Protein AF-A0A524AK46-F1 (afdb_monomer)

Solvent-accessible surface area (backbone atoms only — not comparable to full-atom values): 6719 Å² total; per-residue (Å²): 131,77,87,58,48,80,43,82,38,51,77,85,67,77,78,79,79,56,91,56,52,44,82,42,72,45,86,79,57,73,88,40,46,42,83,51,97,94,49,73,44,63,28,69,63,45,45,52,50,56,45,42,70,37,93,64,55,69,67,60,50,37,51,54,52,47,55,30,43,77,71,63,68,40,56,72,70,52,69,74,67,55,90,70,55,75,64,24,46,57,50,47,53,50,34,56,53,53,54,59,52,55,62,62,58,71,75,73,116

Mean predicted aligned error: 5.15 Å

Sequence (109 aa):
MPARVHLTVPPGFRKKVPPGCVLHKATLVPEDVESRTGYRVTTPLRTLLDVADSPLSQEHLNKAARDALERGLVRHRLLETVPCTPDARRRLDQVLTATRQGRRMEFAA

Radius of gyration: 15.75 Å; Cα contacts (8 Å, |Δi|>4): 94; chains: 1; bounding box: 38×34×38 Å

Foldseek 3Di:
DDQAAEEEDAQPDDDDAPPRYDYDHDDDDPQQWDDDVPDIDGQLVNVLQVCLVDPPDLVVSLVSVLVCCVVVSDDLVCLQPPDHDPSSNVSSVVSSVVNVVVVVVVVPD

Structure (mmCIF, N/CA/C/O backbone):
data_AF-A0A524AK46-F1
#
_entry.id   AF-A0A524AK46-F1
#
loop_
_atom_site.group_PDB
_atom_site.id
_atom_site.type_symbol
_atom_site.label_atom_id
_atom_site.label_alt_id
_atom_site.label_comp_id
_atom_site.label_asym_id
_atom_site.label_entity_id
_atom_site.label_seq_id
_atom_site.pdbx_PDB_ins_code
_atom_site.Cartn_x
_atom_site.Cartn_y
_atom_site.Cartn_z
_atom_site.occupancy
_atom_site.B_iso_or_equiv
_atom_site.auth_seq_id
_atom_site.auth_comp_id
_atom_site.auth_asym_id
_atom_site.auth_atom_id
_atom_site.pdbx_PDB_model_num
ATOM 1 N N . MET A 1 1 ? -6.609 10.016 -15.171 1.00 54.34 1 MET A N 1
ATOM 2 C CA . MET A 1 1 ? -5.868 8.752 -14.937 1.00 54.34 1 MET A CA 1
ATOM 3 C C . MET A 1 1 ? -4.596 9.058 -14.151 1.00 54.34 1 MET A C 1
ATOM 5 O O . MET A 1 1 ? -4.098 10.167 -14.315 1.00 54.34 1 MET A O 1
ATOM 9 N N . PRO A 1 2 ? -4.102 8.156 -13.278 1.00 79.31 2 PRO A N 1
ATOM 10 C CA . PRO A 1 2 ? -2.882 8.402 -12.507 1.00 79.31 2 PRO A CA 1
ATOM 11 C C . PRO A 1 2 ? -1.669 8.557 -13.431 1.00 79.31 2 PRO A C 1
ATOM 13 O O . PRO A 1 2 ? -1.618 7.953 -14.499 1.00 79.31 2 PRO A O 1
ATOM 16 N N . ALA A 1 3 ? -0.683 9.346 -13.003 1.00 87.81 3 ALA A N 1
ATOM 17 C CA . ALA A 1 3 ? 0.519 9.610 -13.797 1.00 87.81 3 ALA A CA 1
ATOM 18 C C . ALA A 1 3 ? 1.434 8.379 -13.947 1.00 87.81 3 ALA A C 1
ATOM 20 O O . ALA A 1 3 ? 2.241 8.323 -14.873 1.00 87.81 3 ALA A O 1
ATOM 2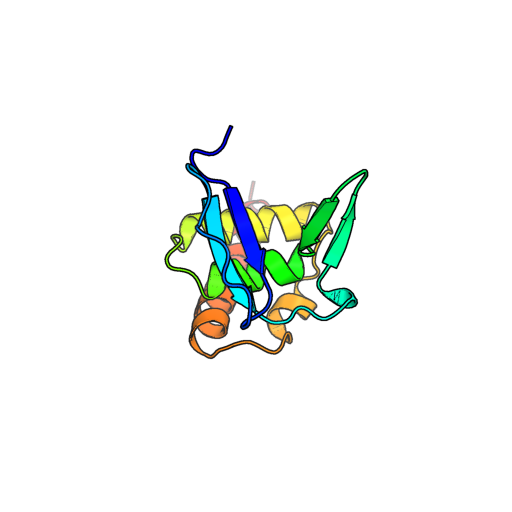1 N N . ARG A 1 4 ? 1.336 7.407 -13.028 1.00 92.75 4 ARG A N 1
ATOM 22 C CA . ARG A 1 4 ? 2.096 6.152 -13.055 1.00 92.75 4 ARG A CA 1
ATOM 23 C C . ARG A 1 4 ? 1.246 4.970 -12.603 1.00 92.75 4 ARG A C 1
ATOM 25 O O . ARG A 1 4 ? 0.353 5.124 -11.772 1.00 92.75 4 ARG A O 1
ATOM 32 N N . VAL A 1 5 ? 1.579 3.789 -13.116 1.00 93.31 5 VAL A N 1
ATOM 33 C CA . VAL A 1 5 ? 1.012 2.501 -12.703 1.00 93.31 5 VAL A CA 1
ATOM 34 C C . VAL A 1 5 ? 2.016 1.775 -11.814 1.00 93.31 5 VAL A C 1
ATOM 36 O O . VAL A 1 5 ? 3.161 1.560 -12.205 1.00 93.31 5 VAL A O 1
ATOM 39 N N . HIS A 1 6 ? 1.592 1.389 -10.615 1.00 94.81 6 HIS A N 1
ATOM 40 C CA . HIS A 1 6 ? 2.418 0.629 -9.680 1.00 94.81 6 HIS A CA 1
ATOM 41 C C . HIS A 1 6 ? 2.125 -0.864 -9.823 1.00 94.81 6 HIS A C 1
ATOM 43 O O . HIS A 1 6 ? 0.969 -1.273 -9.756 1.00 94.81 6 HIS A O 1
ATOM 49 N N . LEU A 1 7 ? 3.167 -1.669 -10.027 1.00 95.75 7 LEU A N 1
ATOM 50 C CA . LEU A 1 7 ? 3.059 -3.112 -10.227 1.00 95.75 7 LEU A CA 1
ATOM 51 C C . LEU A 1 7 ? 3.963 -3.846 -9.245 1.00 95.75 7 LEU A C 1
ATOM 53 O O . LEU A 1 7 ? 5.156 -3.557 -9.167 1.00 95.75 7 LEU A O 1
ATOM 57 N N . THR A 1 8 ? 3.417 -4.844 -8.557 1.00 96.94 8 THR A N 1
ATOM 58 C CA . THR A 1 8 ? 4.217 -5.768 -7.751 1.00 96.94 8 THR A CA 1
ATOM 59 C C . THR A 1 8 ? 4.667 -6.940 -8.614 1.00 96.94 8 THR A C 1
ATOM 61 O O . THR A 1 8 ? 3.859 -7.582 -9.284 1.00 96.94 8 THR A O 1
ATOM 64 N N . VAL A 1 9 ? 5.968 -7.215 -8.613 1.00 96.31 9 VAL A N 1
ATOM 65 C CA . VAL A 1 9 ? 6.598 -8.292 -9.380 1.00 96.31 9 VAL A CA 1
ATOM 66 C C . VAL A 1 9 ? 7.442 -9.181 -8.463 1.00 96.31 9 VAL A C 1
ATOM 68 O O . VAL A 1 9 ? 7.954 -8.701 -7.449 1.00 96.31 9 VAL A O 1
ATOM 71 N N . PRO A 1 10 ? 7.656 -10.462 -8.815 1.00 96.06 10 PRO A N 1
ATOM 72 C CA . PRO A 1 10 ? 8.531 -11.333 -8.040 1.00 96.06 10 PRO A CA 1
ATOM 73 C C . PRO A 1 10 ? 9.963 -10.774 -7.930 1.00 96.06 10 PRO A C 1
ATOM 75 O O . PRO A 1 10 ? 10.434 -10.121 -8.868 1.00 96.06 10 PRO A O 1
ATOM 78 N N . PRO A 1 11 ? 10.719 -11.085 -6.859 1.00 95.12 11 PRO A N 1
ATOM 79 C CA . PRO A 1 11 ? 12.087 -10.581 -6.670 1.00 95.12 11 PRO A CA 1
ATOM 80 C C . PRO A 1 11 ? 13.034 -10.848 -7.855 1.00 95.12 11 PRO A C 1
ATOM 82 O O . PRO A 1 11 ? 13.866 -10.004 -8.208 1.00 95.12 11 PRO A O 1
ATOM 85 N N . GLY A 1 12 ? 12.855 -11.999 -8.514 1.00 94.69 12 GLY A N 1
ATOM 86 C CA . GLY A 1 12 ? 13.610 -12.426 -9.694 1.00 94.69 12 GLY A CA 1
ATOM 87 C C . GLY A 1 12 ? 13.173 -11.798 -11.022 1.00 94.69 12 GLY A C 1
ATOM 88 O O . GLY A 1 12 ? 13.717 -12.166 -12.059 1.00 94.69 12 GLY A O 1
ATOM 89 N N . PHE A 1 13 ? 12.207 -10.876 -11.037 1.00 95.44 13 PHE A N 1
ATOM 90 C CA . PHE A 1 13 ? 11.752 -10.219 -12.262 1.00 95.44 13 PHE A CA 1
ATOM 91 C C . PHE A 1 13 ? 12.838 -9.291 -12.836 1.00 95.44 13 PHE A C 1
ATOM 93 O O . PHE A 1 13 ? 13.368 -8.425 -12.133 1.00 95.44 13 PHE A O 1
ATOM 100 N N . ARG A 1 14 ? 13.174 -9.481 -14.123 1.00 94.62 14 ARG A N 1
ATOM 101 C CA . ARG A 1 14 ? 14.307 -8.814 -14.803 1.00 94.62 14 ARG A CA 1
ATOM 102 C C . ARG A 1 14 ? 13.930 -7.955 -16.013 1.00 94.62 14 ARG A C 1
ATOM 104 O O . ARG A 1 14 ? 14.816 -7.344 -16.604 1.00 94.62 14 ARG A O 1
ATOM 111 N N . LYS A 1 15 ? 12.657 -7.913 -16.429 1.00 93.50 15 LYS A N 1
ATOM 112 C CA . LYS A 1 15 ? 12.275 -7.091 -17.591 1.00 93.50 15 LYS A CA 1
ATOM 113 C C . LYS A 1 15 ? 12.483 -5.608 -17.277 1.00 93.50 15 LYS A C 1
ATOM 115 O O . LYS A 1 15 ? 12.286 -5.179 -16.141 1.00 93.50 15 LYS A O 1
ATOM 120 N N . LYS A 1 16 ? 12.853 -4.832 -18.301 1.00 94.31 16 LYS A N 1
ATOM 121 C CA . LYS A 1 16 ? 12.931 -3.369 -18.200 1.00 94.31 16 LYS A CA 1
ATOM 122 C C . LYS A 1 16 ? 11.571 -2.809 -17.793 1.00 94.31 16 LYS A C 1
ATOM 124 O O . LYS A 1 16 ? 10.539 -3.296 -18.256 1.00 94.31 16 LYS A O 1
ATOM 129 N N . VAL A 1 17 ? 11.592 -1.790 -16.938 1.00 94.50 17 VAL A N 1
ATOM 130 C CA . VAL A 1 17 ? 10.382 -1.099 -16.487 1.00 94.50 17 VAL A CA 1
ATOM 131 C C . VAL A 1 17 ? 9.755 -0.384 -17.688 1.00 94.50 17 VAL A C 1
ATOM 133 O O . VAL A 1 17 ? 10.433 0.448 -18.296 1.00 94.50 17 VAL A O 1
ATOM 136 N N . PRO A 1 18 ? 8.502 -0.698 -18.066 1.00 91.94 18 PRO A N 1
ATOM 137 C CA . PRO A 1 18 ? 7.823 0.027 -19.132 1.00 91.94 18 PRO A CA 1
ATOM 138 C C . PRO A 1 18 ? 7.651 1.513 -18.772 1.00 91.94 18 PRO A C 1
ATOM 140 O O . PRO A 1 18 ? 7.493 1.834 -17.589 1.00 91.94 18 PRO A O 1
ATOM 143 N N . PRO A 1 19 ? 7.634 2.431 -19.757 1.00 93.44 19 PRO A N 1
ATOM 144 C CA . PRO A 1 19 ? 7.334 3.838 -19.506 1.00 93.44 19 PRO A CA 1
ATOM 145 C C . PRO A 1 19 ? 6.021 4.008 -18.729 1.00 93.44 19 PRO A C 1
ATOM 147 O O . PRO A 1 19 ? 5.031 3.334 -19.005 1.00 93.44 19 PRO A O 1
ATOM 150 N N . GLY A 1 20 ? 6.023 4.890 -17.728 1.00 93.44 20 GLY A N 1
ATOM 151 C CA . GLY A 1 20 ? 4.856 5.130 -16.872 1.00 93.44 20 GLY A CA 1
ATOM 152 C C . GLY A 1 20 ? 4.604 4.064 -15.798 1.00 93.44 20 GLY A C 1
ATOM 153 O O . GLY A 1 20 ? 3.639 4.196 -15.050 1.00 93.44 20 GLY A O 1
ATOM 154 N N . CYS A 1 21 ? 5.451 3.037 -15.668 1.00 95.06 21 CYS A N 1
ATOM 155 C CA . CYS A 1 21 ? 5.334 2.029 -14.611 1.00 95.06 21 CYS A CA 1
ATOM 156 C C . CYS A 1 21 ? 6.346 2.243 -13.475 1.00 95.06 21 CYS A C 1
ATOM 158 O O . CYS A 1 21 ? 7.453 2.736 -13.681 1.00 95.06 21 CYS A O 1
ATOM 160 N N . VAL A 1 22 ? 5.976 1.807 -12.272 1.00 95.19 22 VAL A N 1
ATOM 161 C CA . VAL A 1 22 ? 6.863 1.655 -11.112 1.00 95.19 22 VAL A CA 1
ATOM 162 C C . VAL A 1 22 ? 6.766 0.207 -10.653 1.00 95.19 22 VAL A C 1
ATOM 164 O O . VAL A 1 22 ? 5.668 -0.271 -10.371 1.00 95.19 22 VAL A O 1
ATOM 167 N N . LEU A 1 23 ? 7.899 -0.496 -10.599 1.00 95.81 23 LEU A N 1
ATOM 168 C CA . LEU A 1 23 ? 7.934 -1.886 -10.152 1.00 95.81 23 LEU A CA 1
ATOM 169 C C . LEU A 1 23 ? 8.334 -1.969 -8.682 1.00 95.81 23 LEU A C 1
ATOM 171 O O . LEU A 1 23 ? 9.385 -1.466 -8.293 1.00 95.81 23 LEU A O 1
ATOM 175 N N . HIS A 1 24 ? 7.526 -2.682 -7.911 1.00 95.50 24 HIS A N 1
ATOM 176 C CA . HIS A 1 24 ? 7.802 -3.071 -6.535 1.00 95.50 24 HIS A CA 1
ATOM 177 C C . HIS A 1 24 ? 8.142 -4.555 -6.508 1.00 95.50 24 HIS A C 1
ATOM 179 O O . HIS A 1 24 ? 7.444 -5.359 -7.123 1.00 95.50 24 HIS A O 1
ATOM 185 N N . LYS A 1 25 ? 9.218 -4.943 -5.827 1.00 95.38 25 LYS A N 1
ATOM 186 C CA . LYS 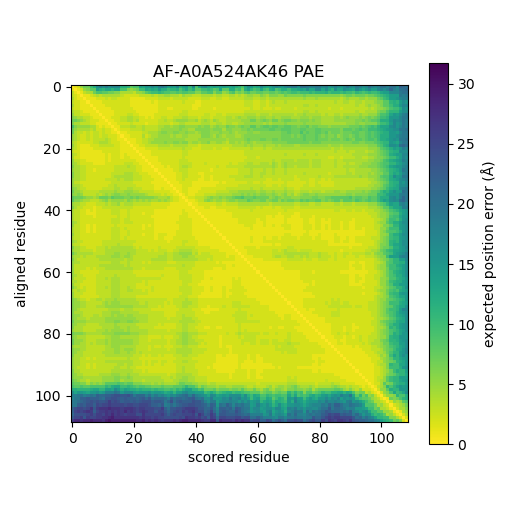A 1 25 ? 9.628 -6.350 -5.753 1.00 95.38 25 LYS A CA 1
ATOM 187 C C . LYS A 1 25 ? 9.132 -6.977 -4.462 1.00 95.38 25 LYS A C 1
ATOM 189 O O . LYS A 1 25 ? 9.618 -6.621 -3.395 1.00 95.38 25 LYS A O 1
ATOM 194 N N . ALA A 1 26 ? 8.209 -7.925 -4.568 1.00 95.25 26 ALA A N 1
ATOM 195 C CA . ALA A 1 26 ? 7.716 -8.689 -3.429 1.00 95.25 26 ALA A CA 1
ATOM 196 C C . ALA A 1 26 ? 7.105 -10.021 -3.878 1.00 95.25 26 ALA A C 1
ATOM 198 O O . ALA A 1 26 ? 6.684 -10.182 -5.026 1.00 95.25 26 ALA A O 1
ATOM 199 N N . THR A 1 27 ? 7.032 -10.965 -2.945 1.00 95.62 27 THR A N 1
ATOM 200 C CA . THR A 1 27 ? 6.199 -12.161 -3.080 1.00 95.62 27 THR A CA 1
ATOM 201 C C . THR A 1 27 ? 4.893 -11.895 -2.342 1.00 95.62 27 THR A C 1
ATOM 203 O O . THR A 1 27 ? 4.922 -11.604 -1.149 1.00 95.62 27 THR A O 1
ATOM 206 N N . LEU A 1 28 ? 3.766 -11.965 -3.051 1.00 95.75 28 LEU A N 1
ATOM 207 C CA . LEU A 1 28 ? 2.434 -11.808 -2.467 1.00 95.75 28 LEU A CA 1
ATOM 208 C C . LEU A 1 28 ? 1.816 -13.181 -2.225 1.00 95.75 28 LEU A C 1
ATOM 210 O O . LEU A 1 28 ? 1.898 -14.055 -3.093 1.00 95.75 28 LEU A O 1
ATOM 214 N N . VAL A 1 29 ? 1.195 -13.352 -1.063 1.00 95.88 29 VAL A N 1
ATOM 215 C CA . VAL A 1 29 ? 0.377 -14.533 -0.769 1.00 95.88 29 VAL A CA 1
ATOM 216 C C . VAL A 1 29 ? -0.974 -14.426 -1.495 1.00 95.88 29 VAL A C 1
ATOM 218 O O . VAL A 1 29 ? -1.390 -13.313 -1.829 1.00 95.88 29 VAL A O 1
ATOM 221 N N . PRO A 1 30 ? -1.667 -15.538 -1.792 1.00 96.00 30 PRO A N 1
ATOM 222 C CA . PRO A 1 30 ? -2.946 -15.499 -2.505 1.00 96.00 30 PRO A CA 1
ATOM 223 C C . PRO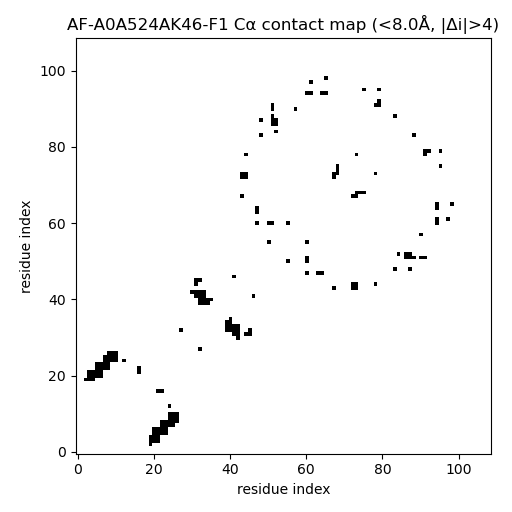 A 1 30 ? -4.005 -14.609 -1.840 1.00 96.00 30 PRO A C 1
ATOM 225 O O . PRO A 1 30 ? -4.772 -13.955 -2.538 1.00 96.00 30 PRO A O 1
ATOM 228 N N . GLU A 1 31 ? -4.013 -14.537 -0.510 1.00 95.88 31 GLU A N 1
ATOM 229 C CA . GLU A 1 31 ? -4.959 -13.747 0.288 1.00 95.88 31 GLU A CA 1
ATOM 230 C C . GLU A 1 31 ? -4.736 -12.234 0.150 1.00 95.88 31 GLU A C 1
ATOM 232 O O . GLU A 1 31 ? -5.642 -11.446 0.410 1.00 95.88 31 GLU A O 1
ATOM 237 N N . ASP A 1 32 ? -3.547 -11.819 -0.289 1.00 97.25 32 ASP A N 1
ATOM 238 C CA . ASP A 1 32 ? -3.195 -10.419 -0.535 1.00 97.25 32 ASP A CA 1
ATOM 239 C C . ASP A 1 32 ? -3.650 -9.938 -1.920 1.00 97.25 32 ASP A C 1
ATOM 241 O O . ASP A 1 32 ? -3.440 -8.771 -2.266 1.00 97.25 32 ASP A O 1
ATOM 245 N N . VAL A 1 33 ? -4.253 -10.814 -2.731 1.00 97.81 33 VAL A N 1
ATOM 246 C CA . VAL A 1 33 ? -4.508 -10.573 -4.151 1.00 97.81 33 VAL A CA 1
ATOM 247 C C . VAL A 1 33 ? -5.958 -10.876 -4.530 1.00 97.81 33 VAL A C 1
ATOM 249 O O . VAL A 1 33 ? -6.480 -11.958 -4.290 1.00 97.81 33 VAL A O 1
ATOM 252 N N . GLU A 1 34 ? -6.593 -9.945 -5.239 1.00 97.06 34 GLU A N 1
ATOM 253 C CA . GLU A 1 34 ? -7.908 -10.132 -5.851 1.00 97.06 34 GLU A CA 1
ATOM 254 C C . GLU A 1 34 ? -7.785 -10.285 -7.368 1.00 97.06 34 GLU A C 1
ATOM 256 O O . GLU A 1 34 ? -7.037 -9.560 -8.034 1.00 97.06 34 GLU A O 1
ATOM 261 N N . SER A 1 35 ? -8.569 -11.200 -7.938 1.00 96.38 35 SER A N 1
ATOM 262 C CA . SER A 1 35 ? -8.672 -11.348 -9.391 1.00 96.38 35 SER A CA 1
ATOM 263 C C . SER A 1 35 ? -9.736 -10.415 -9.962 1.00 96.38 35 SER A C 1
ATOM 265 O O . SER A 1 35 ? -10.849 -10.312 -9.448 1.00 96.38 35 SER A O 1
ATOM 267 N N . ARG A 1 36 ? -9.395 -9.749 -11.062 1.00 94.12 36 ARG A N 1
ATOM 268 C CA . ARG A 1 36 ? -10.295 -8.963 -11.909 1.00 94.12 36 ARG A CA 1
ATOM 269 C C . ARG A 1 36 ? -10.219 -9.521 -13.328 1.00 94.12 36 ARG A C 1
ATOM 271 O O . ARG A 1 36 ? -9.316 -10.292 -13.656 1.00 94.12 36 ARG A O 1
ATOM 278 N N . THR A 1 37 ? -11.158 -9.150 -14.190 1.00 94.94 37 THR A N 1
ATOM 279 C CA . THR A 1 37 ? -11.144 -9.613 -15.582 1.00 94.94 37 THR A CA 1
ATOM 280 C C . THR A 1 37 ? -9.859 -9.151 -16.276 1.00 94.94 37 THR A C 1
ATOM 282 O O . THR A 1 37 ? -9.681 -7.967 -16.545 1.00 94.94 37 THR A O 1
ATOM 285 N N . GLY A 1 38 ? -8.948 -10.093 -16.538 1.00 93.06 38 GLY A N 1
ATOM 286 C CA . GLY A 1 38 ? -7.688 -9.856 -17.248 1.00 93.06 38 GLY A CA 1
ATOM 287 C C . GLY A 1 38 ? -6.493 -9.407 -16.396 1.00 93.06 38 GLY A C 1
ATOM 288 O O . GLY A 1 38 ? -5.403 -9.271 -16.946 1.00 93.06 38 GLY A O 1
ATOM 289 N N . TYR A 1 39 ? -6.639 -9.193 -15.082 1.00 94.06 39 TYR A N 1
ATOM 290 C CA . TYR A 1 39 ? -5.524 -8.782 -14.214 1.00 94.06 39 TYR A CA 1
ATOM 291 C C . TYR A 1 39 ? -5.780 -9.080 -12.732 1.00 94.06 39 TYR A C 1
ATOM 293 O O . TYR A 1 39 ? -6.872 -9.473 -12.330 1.00 94.06 39 TYR A O 1
ATOM 301 N N . ARG A 1 40 ? -4.751 -8.895 -11.901 1.00 96.81 40 ARG A N 1
ATOM 302 C CA . ARG A 1 40 ? -4.840 -9.024 -10.444 1.00 96.81 40 ARG A CA 1
ATOM 303 C C . ARG A 1 40 ? -4.465 -7.714 -9.768 1.00 96.81 40 ARG A C 1
ATOM 305 O O . ARG A 1 40 ? -3.616 -6.984 -10.277 1.00 96.81 40 ARG A O 1
ATOM 312 N N . VAL A 1 41 ? -5.087 -7.442 -8.631 1.00 97.00 41 VAL A N 1
ATOM 313 C CA . VAL A 1 41 ? -4.824 -6.266 -7.789 1.00 97.00 41 VAL A CA 1
ATOM 314 C C . VAL A 1 41 ? -4.556 -6.708 -6.359 1.00 97.00 41 VAL A C 1
ATOM 316 O O . VAL A 1 41 ? -4.912 -7.824 -5.993 1.00 97.00 41 VAL A O 1
ATOM 319 N N . THR A 1 42 ? -3.930 -5.859 -5.550 1.00 97.75 42 THR A N 1
ATOM 320 C CA . THR A 1 42 ? -3.826 -6.123 -4.113 1.00 97.75 42 THR A CA 1
ATOM 321 C C . THR A 1 42 ? -5.181 -5.929 -3.433 1.00 97.75 42 THR A C 1
ATOM 323 O O . THR A 1 42 ? -5.990 -5.113 -3.882 1.00 97.75 42 THR A O 1
ATOM 326 N N . THR A 1 43 ? -5.447 -6.684 -2.366 1.00 97.94 43 THR A N 1
ATOM 327 C CA . THR A 1 43 ? -6.614 -6.426 -1.508 1.00 97.94 43 THR A CA 1
ATOM 328 C C . THR A 1 43 ? -6.503 -5.037 -0.872 1.00 97.94 43 THR A C 1
ATOM 330 O O . THR A 1 43 ? -5.388 -4.548 -0.668 1.00 97.94 43 THR A O 1
ATOM 333 N N . PRO A 1 44 ? -7.619 -4.400 -0.469 1.00 97.81 44 PRO A N 1
ATOM 334 C CA . PRO A 1 44 ? -7.586 -3.110 0.217 1.00 97.81 44 PRO A CA 1
ATOM 335 C C . PRO A 1 44 ? -6.663 -3.087 1.443 1.00 97.81 44 PRO A C 1
ATOM 337 O O . PRO A 1 44 ? -5.909 -2.133 1.621 1.00 97.81 44 PRO A O 1
ATOM 340 N N . LEU A 1 45 ? -6.667 -4.149 2.261 1.00 97.69 45 LEU A N 1
ATOM 341 C CA . LEU A 1 45 ? -5.749 -4.263 3.397 1.00 97.69 45 LEU A CA 1
ATOM 342 C C . LEU A 1 45 ? -4.293 -4.268 2.928 1.00 97.69 45 LEU A C 1
ATOM 344 O O . LEU A 1 45 ? -3.483 -3.502 3.450 1.00 97.69 45 LEU A O 1
ATOM 348 N N . ARG A 1 46 ? -3.969 -5.096 1.929 1.00 97.75 46 ARG A N 1
ATOM 349 C CA . ARG A 1 46 ? -2.614 -5.177 1.395 1.00 97.75 46 ARG A CA 1
ATOM 350 C C . ARG A 1 46 ? -2.156 -3.842 0.811 1.00 97.75 46 ARG A C 1
ATOM 352 O O . ARG A 1 46 ? -1.051 -3.402 1.107 1.00 97.75 46 ARG A O 1
ATOM 359 N N . THR A 1 47 ? -3.010 -3.165 0.041 1.00 97.50 47 THR A N 1
ATOM 360 C CA . THR A 1 47 ? -2.703 -1.838 -0.505 1.00 97.50 47 THR A CA 1
ATOM 361 C C . THR A 1 47 ? -2.401 -0.831 0.605 1.00 97.50 47 THR A C 1
ATOM 363 O O . THR A 1 47 ? -1.452 -0.062 0.481 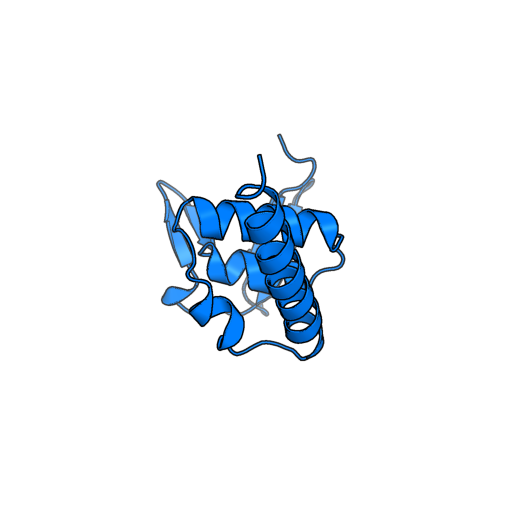1.00 97.50 47 THR A O 1
ATOM 366 N N . LEU A 1 48 ? -3.171 -0.823 1.700 1.00 97.88 48 LEU A N 1
ATOM 367 C CA . LEU A 1 48 ? -2.920 0.089 2.822 1.00 97.88 48 LEU A CA 1
ATOM 368 C C . LEU A 1 48 ? -1.572 -0.182 3.499 1.00 97.88 48 LEU A C 1
ATOM 370 O O . LEU A 1 48 ? -0.885 0.772 3.856 1.00 97.88 48 LEU A O 1
ATOM 374 N N . LEU A 1 49 ? -1.175 -1.451 3.631 1.00 97.31 49 LEU A N 1
ATOM 375 C CA . LEU A 1 49 ? 0.147 -1.828 4.141 1.00 97.31 49 LEU A CA 1
ATOM 376 C C . LEU A 1 49 ? 1.265 -1.358 3.206 1.00 97.31 49 LEU A C 1
ATOM 378 O O . LEU A 1 49 ? 2.185 -0.679 3.654 1.00 97.31 49 LEU A O 1
ATOM 382 N N . ASP A 1 50 ? 1.140 -1.638 1.905 1.00 96.56 50 ASP A N 1
ATOM 383 C CA . ASP A 1 50 ? 2.114 -1.204 0.898 1.00 96.56 50 ASP A CA 1
ATOM 384 C C . ASP A 1 50 ? 2.278 0.326 0.903 1.00 96.56 50 ASP A C 1
ATOM 386 O O . ASP A 1 50 ? 3.387 0.845 0.795 1.00 96.56 50 ASP A O 1
ATOM 390 N N . VAL A 1 51 ? 1.175 1.067 1.054 1.00 96.31 51 VAL A N 1
ATOM 391 C CA . VAL A 1 51 ? 1.194 2.532 1.126 1.00 96.31 51 VAL A CA 1
ATOM 392 C C . VAL A 1 51 ? 1.811 3.026 2.435 1.00 96.31 51 VAL A C 1
ATOM 394 O O . VAL A 1 51 ? 2.571 3.998 2.406 1.00 96.31 51 VAL A O 1
ATOM 397 N N . ALA A 1 52 ? 1.519 2.376 3.563 1.00 97.38 52 ALA A N 1
ATOM 398 C CA . ALA A 1 52 ? 2.106 2.713 4.856 1.00 97.38 52 ALA A CA 1
ATOM 399 C C . ALA A 1 52 ? 3.633 2.522 4.864 1.00 97.38 52 ALA A C 1
ATOM 401 O O . ALA A 1 52 ? 4.338 3.338 5.453 1.00 97.38 52 ALA A O 1
ATOM 402 N N . ASP A 1 53 ? 4.148 1.540 4.125 1.00 95.69 53 ASP A N 1
ATOM 403 C CA . ASP A 1 53 ? 5.586 1.327 3.910 1.00 95.69 53 ASP A CA 1
ATOM 404 C C . ASP A 1 53 ? 6.185 2.170 2.763 1.00 95.69 53 ASP A C 1
ATOM 406 O O . ASP A 1 53 ? 7.369 2.056 2.445 1.00 95.69 53 ASP A O 1
ATOM 410 N N . SER A 1 54 ? 5.395 3.040 2.128 1.00 93.75 54 SER A N 1
ATOM 411 C CA . SER A 1 54 ? 5.841 3.852 0.990 1.00 93.75 54 SER A CA 1
ATOM 412 C C . SER A 1 54 ? 6.095 5.322 1.353 1.00 93.75 54 SER A C 1
ATOM 414 O O . SER A 1 54 ? 5.531 5.830 2.319 1.00 93.75 54 SER A O 1
ATOM 416 N N . PRO A 1 55 ? 6.825 6.084 0.521 1.00 93.25 55 PRO A N 1
ATOM 417 C CA . PRO A 1 55 ? 6.976 7.534 0.689 1.00 93.25 55 PRO A CA 1
ATOM 418 C C . PRO A 1 55 ? 5.699 8.368 0.466 1.00 93.25 55 PRO A C 1
ATOM 420 O O . PRO A 1 55 ? 5.766 9.594 0.540 1.00 93.25 55 PRO A O 1
ATOM 423 N N . LEU A 1 56 ? 4.550 7.757 0.138 1.00 93.56 56 LEU A N 1
ATOM 424 C CA . LEU A 1 56 ? 3.293 8.494 -0.036 1.00 93.56 56 LEU A CA 1
ATOM 425 C C . LEU A 1 56 ? 2.947 9.255 1.253 1.00 93.56 56 LEU A C 1
ATOM 427 O O . LEU A 1 56 ? 3.183 8.741 2.342 1.00 93.56 56 LEU A O 1
ATOM 431 N N . SER A 1 57 ? 2.374 10.459 1.159 1.00 95.81 57 SER A N 1
ATOM 432 C CA . SER A 1 57 ? 2.113 11.277 2.351 1.00 95.81 57 SER A CA 1
ATOM 433 C C . SER A 1 57 ? 1.116 10.627 3.321 1.00 95.81 57 SER A C 1
ATOM 435 O O . SER A 1 57 ? 0.226 9.867 2.927 1.00 95.81 57 SER A O 1
ATOM 437 N N . GLN A 1 58 ? 1.240 10.960 4.611 1.00 96.88 58 GLN A N 1
ATOM 438 C CA . GLN A 1 58 ? 0.317 10.484 5.646 1.00 96.88 58 GLN A CA 1
ATOM 439 C C . GLN A 1 58 ? -1.134 10.898 5.368 1.00 96.88 58 GLN A C 1
ATOM 441 O O . GLN A 1 58 ? -2.050 10.133 5.641 1.00 96.88 58 GLN A O 1
ATOM 446 N N . GLU A 1 59 ? -1.354 12.073 4.778 1.00 95.62 59 GLU A N 1
ATOM 447 C CA . GLU A 1 59 ? -2.687 12.554 4.407 1.00 95.62 59 GLU A CA 1
ATOM 448 C C . GLU A 1 59 ? -3.393 11.616 3.416 1.00 95.62 59 GLU A C 1
ATOM 450 O O . GLU A 1 59 ? -4.548 11.241 3.631 1.00 95.62 59 GLU A O 1
ATOM 455 N N . HIS A 1 60 ? -2.692 11.175 2.366 1.00 95.25 60 HIS A N 1
ATOM 456 C CA . HIS A 1 60 ? -3.255 10.239 1.392 1.00 95.25 60 HIS A CA 1
ATOM 457 C C . HIS A 1 60 ? -3.550 8.875 2.020 1.00 95.25 60 HIS A C 1
ATOM 459 O O . HIS A 1 60 ? -4.591 8.287 1.727 1.00 95.25 60 HIS A O 1
ATOM 465 N N . LEU A 1 61 ? -2.677 8.392 2.912 1.00 97.12 61 LEU A N 1
ATOM 466 C CA . LEU A 1 61 ? -2.924 7.161 3.664 1.00 97.12 61 LEU A CA 1
ATOM 467 C C . LEU A 1 61 ? -4.158 7.296 4.570 1.00 97.12 61 LEU A C 1
ATOM 469 O O . LEU A 1 61 ? -5.016 6.417 4.556 1.00 97.12 61 LEU A O 1
ATOM 473 N N . ASN A 1 62 ? -4.284 8.407 5.304 1.00 96.25 62 ASN A N 1
ATOM 474 C CA . ASN A 1 62 ? -5.441 8.688 6.156 1.00 96.25 62 ASN A CA 1
ATOM 475 C C . ASN A 1 62 ? -6.741 8.675 5.349 1.00 96.25 62 ASN A C 1
ATOM 477 O O . ASN A 1 62 ? -7.715 8.054 5.768 1.00 96.25 62 ASN A O 1
ATOM 481 N N . LYS A 1 63 ? -6.751 9.336 4.185 1.00 95.44 63 LYS A N 1
ATOM 482 C CA . LYS A 1 63 ? -7.916 9.361 3.298 1.00 95.44 63 LYS A CA 1
ATOM 483 C C . LYS A 1 63 ? -8.264 7.961 2.792 1.00 95.44 63 LYS A C 1
ATOM 485 O O . LYS A 1 63 ? -9.393 7.522 2.967 1.00 95.44 63 LYS A O 1
ATOM 490 N N . ALA A 1 64 ? -7.292 7.234 2.240 1.00 96.50 64 ALA A N 1
ATOM 491 C CA . ALA A 1 64 ? -7.517 5.891 1.709 1.00 96.50 64 ALA A CA 1
ATOM 492 C C . ALA A 1 64 ? -8.017 4.910 2.783 1.00 96.50 64 ALA A C 1
ATOM 494 O O . ALA A 1 64 ? -8.913 4.107 2.526 1.00 96.50 64 ALA A O 1
ATOM 495 N N . ALA A 1 65 ? -7.458 4.980 3.993 1.00 96.62 65 ALA A N 1
ATOM 496 C CA . ALA A 1 65 ? -7.869 4.122 5.092 1.00 96.62 65 ALA A CA 1
ATOM 497 C C . ALA A 1 65 ? -9.263 4.481 5.621 1.00 96.62 65 ALA A C 1
ATOM 499 O O . ALA A 1 65 ? -10.046 3.574 5.898 1.00 96.62 65 ALA A O 1
ATOM 500 N N . ARG A 1 66 ? -9.603 5.775 5.711 1.00 95.50 66 ARG A N 1
ATOM 501 C CA . ARG A 1 66 ? -10.962 6.221 6.046 1.00 95.50 66 ARG A CA 1
ATOM 502 C C . ARG A 1 66 ? -11.971 5.682 5.035 1.00 95.50 66 ARG A C 1
ATOM 504 O O . ARG A 1 66 ? -12.897 4.986 5.440 1.00 95.50 66 ARG A O 1
ATOM 511 N N . ASP A 1 67 ? -11.731 5.903 3.743 1.00 96.00 67 ASP A N 1
ATOM 512 C CA . ASP A 1 67 ? -12.611 5.429 2.671 1.00 96.00 67 ASP A CA 1
ATOM 513 C C . ASP A 1 67 ? -12.784 3.899 2.735 1.00 96.00 67 ASP A C 1
ATOM 515 O O . ASP A 1 67 ? -13.884 3.375 2.555 1.00 96.00 67 ASP A O 1
ATOM 519 N N . ALA A 1 68 ? -11.706 3.158 3.016 1.00 97.06 68 ALA A N 1
ATOM 520 C CA . ALA A 1 68 ? -11.752 1.704 3.151 1.00 97.06 68 ALA A CA 1
ATOM 521 C C . ALA A 1 68 ? -12.569 1.236 4.368 1.00 97.06 68 ALA A C 1
ATOM 523 O O . ALA A 1 68 ? -13.280 0.234 4.269 1.00 97.06 68 ALA A O 1
ATOM 524 N N . LEU A 1 69 ? -12.485 1.943 5.498 1.00 95.56 69 LEU A N 1
ATOM 525 C CA . LEU A 1 69 ? -13.261 1.646 6.704 1.00 95.56 69 LEU A CA 1
ATOM 526 C C . LEU A 1 69 ? -14.747 1.977 6.509 1.00 95.56 69 LEU A C 1
ATOM 528 O O . LEU A 1 69 ? -15.599 1.146 6.816 1.00 95.56 69 LEU A O 1
ATOM 532 N N . GLU A 1 70 ? -15.060 3.157 5.969 1.00 94.94 70 GLU A N 1
ATOM 533 C CA . GLU A 1 70 ? -16.435 3.618 5.721 1.00 94.94 70 GLU A CA 1
ATOM 534 C C . GLU A 1 70 ? -17.171 2.719 4.729 1.00 94.94 70 GLU A C 1
ATOM 536 O O . GLU A 1 70 ? -18.337 2.383 4.923 1.00 94.94 70 GLU A O 1
ATOM 541 N N . ARG A 1 71 ? -16.468 2.255 3.693 1.00 95.94 71 ARG A N 1
ATOM 542 C CA . ARG A 1 71 ? -17.017 1.341 2.682 1.00 95.94 71 ARG A CA 1
ATOM 543 C C . ARG A 1 71 ? -17.020 -0.124 3.123 1.00 95.94 71 ARG A C 1
ATOM 545 O O . ARG A 1 71 ? -17.388 -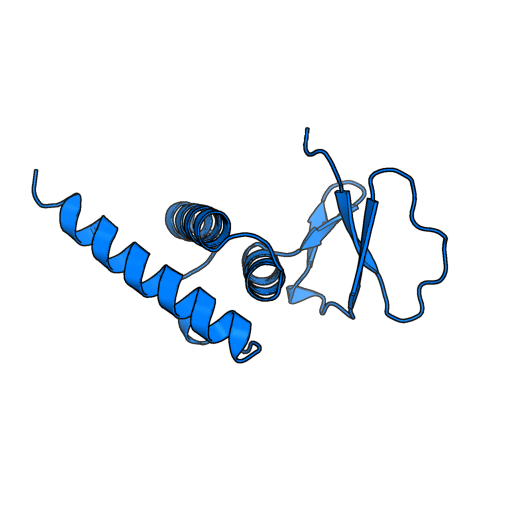0.987 2.330 1.00 95.94 71 ARG A O 1
ATOM 552 N N . GLY A 1 72 ? -16.570 -0.426 4.343 1.00 96.19 72 GLY A N 1
ATOM 553 C CA . GLY A 1 72 ? -16.513 -1.788 4.877 1.00 96.19 72 GLY A CA 1
ATOM 554 C C . GLY A 1 72 ? -15.521 -2.715 4.163 1.00 96.19 72 GLY A C 1
ATOM 555 O O . GLY A 1 72 ? -15.626 -3.932 4.299 1.00 96.19 72 GLY A O 1
ATOM 556 N N . LEU A 1 73 ? -14.560 -2.162 3.414 1.00 96.75 73 LEU A N 1
ATOM 557 C CA . LEU A 1 73 ? -13.521 -2.921 2.707 1.00 96.75 73 LEU A CA 1
ATOM 558 C C . LEU A 1 73 ? -12.473 -3.489 3.669 1.00 96.75 73 LEU A C 1
ATOM 560 O O . LEU A 1 73 ? -11.869 -4.525 3.402 1.00 96.75 73 LEU A O 1
ATOM 564 N N . VAL A 1 74 ? -12.249 -2.802 4.791 1.00 96.81 74 VAL A N 1
ATOM 565 C CA . VAL A 1 74 ? -11.348 -3.223 5.868 1.00 96.81 74 VAL A CA 1
ATOM 566 C C . VAL A 1 74 ? -12.024 -2.951 7.211 1.00 96.81 74 VAL A C 1
ATOM 568 O O . VAL A 1 74 ? -12.828 -2.032 7.342 1.00 96.81 74 VAL A O 1
ATOM 571 N N . ARG A 1 75 ? -11.713 -3.755 8.234 1.00 94.50 75 ARG A N 1
ATOM 572 C CA . ARG A 1 75 ? -12.215 -3.563 9.606 1.00 94.50 75 ARG A CA 1
ATOM 573 C C . ARG A 1 75 ? -11.172 -2.854 10.468 1.00 94.50 75 ARG A C 1
ATOM 575 O O . ARG A 1 75 ? -9.993 -3.183 10.391 1.00 94.50 75 ARG A O 1
ATOM 582 N N . HIS A 1 76 ? -11.613 -1.979 11.373 1.00 94.38 76 HIS A N 1
ATOM 583 C CA . HIS A 1 76 ? -10.727 -1.240 12.289 1.00 94.38 76 HIS A CA 1
ATOM 584 C C . HIS A 1 76 ? -9.792 -2.166 13.085 1.00 94.38 76 HIS A C 1
ATOM 586 O O . HIS A 1 76 ? -8.582 -1.967 13.103 1.00 94.38 76 HIS A O 1
ATOM 592 N N . ARG A 1 77 ? -10.346 -3.244 13.658 1.00 94.56 77 ARG A N 1
ATOM 593 C CA . ARG A 1 77 ? -9.578 -4.250 14.410 1.00 94.56 77 ARG A CA 1
ATOM 594 C C . ARG A 1 77 ? -8.477 -4.907 13.578 1.00 94.56 77 ARG A C 1
ATOM 596 O O . ARG A 1 77 ? -7.438 -5.261 14.114 1.00 94.56 77 ARG A O 1
ATOM 603 N N . LEU A 1 78 ? -8.693 -5.065 12.272 1.00 95.06 78 LEU A N 1
ATOM 604 C CA . LEU A 1 78 ? -7.700 -5.673 11.392 1.00 95.06 78 LEU A CA 1
ATOM 605 C C . LEU A 1 78 ? -6.489 -4.752 11.214 1.00 95.06 78 LEU A C 1
ATOM 607 O O . LEU A 1 78 ? -5.361 -5.223 11.279 1.00 95.06 78 LEU A O 1
ATOM 611 N N . LEU A 1 79 ? -6.709 -3.441 11.080 1.00 95.75 79 LEU A N 1
ATOM 612 C CA . LEU A 1 79 ? -5.620 -2.460 11.024 1.00 95.75 79 LEU A CA 1
ATOM 613 C C . LEU A 1 79 ? -4.831 -2.392 12.342 1.00 95.75 79 LEU A C 1
ATOM 615 O O . LEU A 1 79 ? -3.617 -2.200 12.319 1.00 95.75 79 LEU A O 1
ATOM 619 N N . GLU A 1 80 ? -5.486 -2.600 13.486 1.00 95.38 80 GLU A N 1
ATOM 620 C CA . GLU A 1 80 ? -4.832 -2.655 14.804 1.00 95.38 80 GLU A CA 1
ATOM 621 C C . GLU A 1 80 ? -3.902 -3.869 14.946 1.00 95.38 80 GLU A C 1
ATOM 623 O O . GLU A 1 80 ? -2.820 -3.742 15.510 1.00 95.38 80 GLU A O 1
ATOM 628 N N . THR A 1 81 ? -4.290 -5.037 14.424 1.00 96.19 81 THR A N 1
ATOM 629 C CA . THR A 1 81 ? -3.584 -6.299 14.713 1.00 96.19 81 THR A CA 1
ATOM 630 C C . THR A 1 81 ? -2.727 -6.835 13.571 1.00 96.19 81 THR A C 1
ATOM 632 O O . THR A 1 81 ? -1.990 -7.796 13.779 1.00 96.19 81 THR A O 1
ATOM 635 N N . VAL A 1 82 ? -2.845 -6.288 12.358 1.00 96.00 82 VAL A N 1
ATOM 636 C CA . VAL A 1 82 ? -2.144 -6.829 11.184 1.00 96.00 82 VAL A CA 1
ATOM 637 C C . VAL A 1 82 ? -0.614 -6.784 11.358 1.00 96.00 82 VAL A C 1
ATOM 639 O O . VAL A 1 82 ? -0.068 -5.739 11.719 1.00 96.00 82 VAL A O 1
ATOM 642 N N . PRO A 1 83 ? 0.118 -7.883 11.111 1.00 95.88 83 PRO A N 1
ATOM 643 C CA . PRO A 1 83 ? 1.576 -7.849 11.119 1.00 95.88 83 PRO A CA 1
ATOM 644 C C . PRO A 1 83 ? 2.101 -6.892 10.045 1.00 95.88 83 PRO A C 1
ATOM 646 O O . PRO A 1 83 ? 1.684 -6.952 8.890 1.00 95.88 83 PRO A O 1
ATOM 649 N N . CYS A 1 84 ? 3.015 -6.004 10.421 1.00 96.12 84 CYS A N 1
ATOM 650 C CA . CYS A 1 84 ? 3.617 -5.033 9.513 1.00 96.12 84 CYS A CA 1
ATOM 651 C C . CYS A 1 84 ? 4.976 -4.573 10.048 1.00 96.12 84 CYS A C 1
ATOM 653 O O . CYS A 1 84 ? 5.364 -4.912 11.170 1.00 96.12 84 CYS A O 1
ATOM 655 N N . THR A 1 85 ? 5.699 -3.783 9.257 1.00 96.50 85 THR A N 1
ATOM 656 C CA . THR A 1 85 ? 6.944 -3.160 9.715 1.00 96.50 85 THR A CA 1
ATOM 657 C C . THR A 1 85 ? 6.667 -2.153 10.849 1.00 96.50 85 THR A C 1
ATOM 659 O O . THR A 1 85 ? 5.533 -1.673 10.998 1.00 96.50 85 THR A O 1
ATOM 662 N N . PRO A 1 86 ? 7.689 -1.771 11.639 1.00 97.12 86 PRO A N 1
ATOM 663 C CA . PRO A 1 86 ? 7.545 -0.719 12.645 1.00 97.12 86 PRO A CA 1
ATOM 664 C C . PRO A 1 86 ? 7.118 0.634 12.062 1.00 97.12 86 PRO A C 1
ATOM 666 O O . PRO A 1 86 ? 6.416 1.396 12.727 1.00 97.12 86 PRO A O 1
ATOM 669 N N . ASP A 1 87 ? 7.531 0.951 10.835 1.00 95.56 87 ASP A N 1
ATOM 670 C CA . ASP A 1 87 ? 7.226 2.229 10.187 1.00 95.56 87 ASP A CA 1
ATOM 671 C C . ASP A 1 87 ? 5.774 2.268 9.714 1.00 95.56 87 ASP A C 1
ATOM 673 O O . ASP A 1 87 ? 5.045 3.210 10.044 1.00 95.56 87 ASP A O 1
ATOM 677 N N . ALA A 1 88 ? 5.316 1.200 9.052 1.00 97.00 88 ALA A N 1
ATOM 678 C CA . ALA A 1 88 ? 3.911 1.030 8.710 1.00 97.00 88 ALA A CA 1
ATOM 679 C C . ALA A 1 88 ? 3.023 1.048 9.959 1.00 97.00 88 ALA A C 1
ATOM 681 O O . ALA A 1 88 ? 1.996 1.726 9.960 1.00 97.00 88 ALA A O 1
ATOM 682 N N . ARG A 1 89 ? 3.436 0.378 11.046 1.00 97.56 89 ARG A N 1
ATOM 683 C CA . ARG A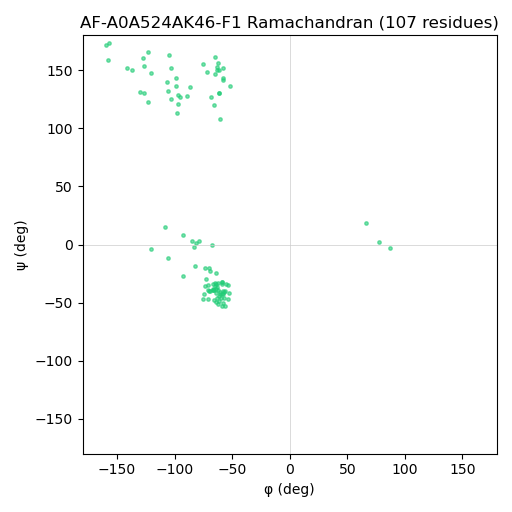 1 89 ? 2.692 0.357 12.317 1.00 97.56 89 ARG A CA 1
ATOM 684 C C . ARG A 1 89 ? 2.451 1.770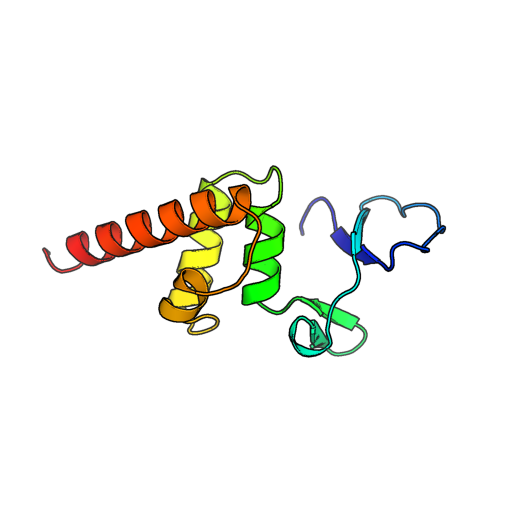 12.841 1.00 97.56 89 ARG A C 1
ATOM 686 O O . ARG A 1 89 ? 1.299 2.148 13.035 1.00 97.56 89 ARG A O 1
ATOM 693 N N . ARG A 1 90 ? 3.510 2.583 12.964 1.00 97.06 90 ARG A N 1
ATOM 694 C CA . ARG A 1 90 ? 3.393 3.979 13.430 1.00 97.06 90 ARG A CA 1
ATOM 695 C C . ARG A 1 90 ? 2.418 4.789 12.577 1.00 97.06 90 ARG A C 1
ATOM 697 O O . ARG A 1 90 ? 1.649 5.588 13.104 1.00 97.06 90 ARG A O 1
ATOM 704 N N . ARG A 1 91 ? 2.441 4.591 11.259 1.00 97.69 91 ARG A N 1
ATOM 705 C CA . ARG A 1 91 ? 1.567 5.314 10.330 1.00 97.69 91 ARG A CA 1
ATOM 706 C C . ARG A 1 91 ? 0.120 4.841 10.378 1.00 97.69 91 ARG A C 1
ATOM 708 O O . ARG A 1 91 ? -0.775 5.675 10.277 1.00 97.69 91 ARG A O 1
ATOM 715 N N . LEU A 1 92 ? -0.124 3.547 10.575 1.00 97.12 92 LEU A N 1
ATOM 716 C CA . LEU A 1 92 ? -1.467 3.013 10.808 1.00 97.12 92 LEU A CA 1
ATOM 717 C C . LEU A 1 92 ? -2.036 3.501 12.146 1.00 97.12 92 LEU A C 1
ATOM 719 O O . LEU A 1 92 ? -3.196 3.894 12.201 1.00 97.12 92 LEU A O 1
ATOM 723 N N . ASP A 1 93 ? -1.232 3.582 13.203 1.00 96.31 93 ASP A N 1
ATOM 724 C CA . ASP A 1 93 ? -1.698 4.081 14.504 1.00 96.31 93 ASP A CA 1
ATOM 725 C C . ASP A 1 93 ? -2.127 5.562 14.432 1.00 96.31 93 ASP A C 1
ATOM 727 O O . ASP A 1 93 ? -3.117 5.971 15.054 1.00 96.31 93 ASP A O 1
ATOM 731 N N . GLN A 1 94 ? -1.455 6.366 13.597 1.00 94.62 94 GLN A N 1
ATOM 732 C CA . GLN A 1 94 ? -1.874 7.740 13.288 1.00 94.62 94 GLN A CA 1
ATOM 733 C C . GLN A 1 94 ? -3.228 7.783 12.566 1.00 94.62 94 GLN A C 1
ATOM 735 O O . GLN A 1 94 ? -4.079 8.602 12.923 1.00 94.62 94 GLN A O 1
ATOM 740 N N . VAL A 1 95 ? -3.466 6.881 11.605 1.00 94.56 95 VAL A N 1
ATOM 741 C CA . VAL A 1 95 ? -4.777 6.740 10.944 1.00 94.56 95 VAL A CA 1
ATOM 742 C C . VAL A 1 95 ? -5.862 6.435 11.978 1.00 94.56 95 VAL A C 1
ATOM 744 O O . VAL A 1 95 ? -6.905 7.094 12.002 1.00 94.56 95 VAL A O 1
ATOM 747 N N . LEU A 1 96 ? -5.637 5.439 12.839 1.00 92.31 96 LEU A N 1
ATOM 748 C CA . LEU A 1 96 ? -6.628 4.988 13.822 1.00 92.31 96 LEU A CA 1
ATOM 749 C C . LEU A 1 96 ? -6.953 6.096 14.831 1.00 92.31 96 LEU A C 1
ATOM 751 O O . LEU A 1 96 ? -8.114 6.290 15.197 1.00 92.31 96 LEU A O 1
ATOM 755 N N . THR A 1 97 ? -5.952 6.888 15.217 1.00 90.94 97 THR A N 1
ATOM 756 C CA . THR A 1 97 ? -6.140 8.063 16.077 1.00 90.94 97 THR A CA 1
ATOM 757 C C . THR A 1 97 ? -6.975 9.142 15.381 1.00 90.94 97 THR A C 1
ATOM 759 O O . THR A 1 97 ? -7.956 9.623 15.952 1.00 90.94 97 THR A O 1
ATOM 762 N N . ALA A 1 98 ? -6.656 9.473 14.125 1.00 85.06 98 ALA A N 1
ATOM 763 C CA . ALA A 1 98 ? -7.375 10.487 13.351 1.00 85.06 98 ALA A CA 1
ATOM 764 C C . ALA A 1 98 ? -8.838 10.094 13.066 1.00 85.06 98 ALA A C 1
ATOM 766 O O . ALA A 1 98 ? -9.739 10.934 13.094 1.00 85.06 98 ALA A O 1
ATOM 767 N N . THR A 1 99 ? -9.098 8.805 12.834 1.00 78.12 99 THR A N 1
ATOM 768 C CA . THR A 1 99 ? -10.447 8.292 12.536 1.00 78.12 99 THR A CA 1
ATOM 769 C C . THR A 1 99 ? -11.351 8.336 13.774 1.00 78.12 99 THR A C 1
ATOM 771 O O . THR A 1 99 ? -12.537 8.650 13.670 1.00 78.12 99 THR A O 1
ATOM 774 N N . ARG A 1 100 ? -10.792 8.098 14.971 1.00 73.50 100 ARG A N 1
ATOM 775 C CA . ARG A 1 100 ? -11.513 8.239 16.250 1.00 73.50 100 ARG A CA 1
ATOM 776 C C . ARG A 1 100 ? -11.886 9.694 16.556 1.00 73.50 100 ARG A C 1
ATOM 778 O O . ARG A 1 100 ? -12.935 9.929 17.148 1.00 73.50 100 ARG A O 1
ATOM 785 N N . GLN A 1 101 ? -11.055 10.657 16.154 1.00 64.38 101 GLN A N 1
ATOM 786 C CA . GLN A 1 101 ? -11.318 12.085 16.363 1.00 64.38 101 GLN A CA 1
ATOM 787 C C . GLN A 1 101 ? -12.401 12.627 15.420 1.00 64.38 101 GLN A C 1
ATOM 789 O O . GLN A 1 101 ? -13.293 13.331 15.882 1.00 64.38 101 GLN A O 1
ATOM 794 N N . GLY A 1 102 ? -12.384 12.246 14.136 1.00 58.69 102 GLY A N 1
ATOM 795 C CA . GLY A 1 102 ? -13.408 12.671 13.167 1.00 58.69 102 GLY A CA 1
ATOM 796 C C . GLY A 1 102 ? -14.817 12.212 13.551 1.00 58.69 102 GLY A C 1
ATOM 797 O O . GLY A 1 102 ? -15.753 13.005 13.563 1.00 58.69 102 GLY A O 1
ATOM 798 N N . ARG A 1 103 ? -14.939 10.963 14.016 1.00 57.59 103 ARG A N 1
ATOM 799 C CA . ARG A 1 103 ? -16.216 10.401 14.470 1.00 57.59 103 ARG A CA 1
ATOM 800 C C . ARG A 1 103 ? -16.782 11.113 15.698 1.00 57.59 103 ARG A C 1
ATOM 802 O O . ARG A 1 103 ? -17.975 11.057 15.922 1.00 57.59 103 ARG A O 1
ATOM 809 N N . ARG A 1 104 ? -15.950 11.767 16.513 1.00 54.25 104 ARG A N 1
ATOM 810 C CA . ARG A 1 104 ? -16.387 12.474 17.728 1.00 54.25 104 ARG A CA 1
ATOM 811 C C . ARG A 1 104 ? -16.936 13.878 17.434 1.00 54.25 104 ARG 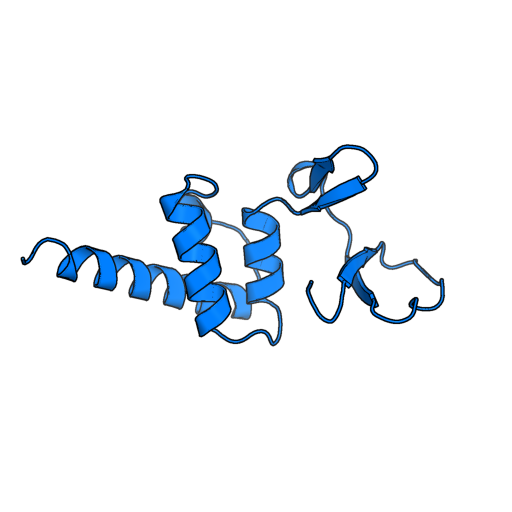A C 1
ATOM 813 O O . ARG A 1 104 ? -17.645 14.416 18.275 1.00 54.25 104 ARG A O 1
ATOM 820 N N . MET A 1 105 ? -16.629 14.439 16.262 1.00 50.19 105 MET A N 1
ATOM 821 C CA . MET A 1 105 ? -17.077 15.772 15.834 1.00 50.19 105 MET A CA 1
ATOM 822 C C . MET A 1 105 ? -18.383 15.728 15.023 1.00 50.19 105 MET A C 1
ATOM 824 O O . MET A 1 105 ? -19.149 16.681 15.075 1.00 50.19 105 MET A O 1
ATOM 828 N N . GLU A 1 106 ? -18.681 14.625 14.325 1.00 50.00 106 GLU A N 1
ATOM 829 C CA . GLU A 1 106 ? -19.931 14.473 13.551 1.00 50.00 106 GLU A CA 1
ATOM 830 C C . GLU A 1 106 ? -21.187 14.252 14.413 1.00 50.00 106 GLU A C 1
ATOM 832 O O . GLU A 1 106 ? -22.288 14.522 13.951 1.00 50.00 106 GLU A O 1
ATOM 837 N N . PHE A 1 107 ? -21.052 13.809 15.669 1.00 49.31 107 PHE A N 1
ATOM 838 C CA . PHE A 1 107 ? -22.189 13.623 16.593 1.00 49.31 107 PHE A CA 1
ATOM 839 C C . PHE A 1 107 ? -22.474 14.843 17.490 1.00 49.31 107 PHE A C 1
ATOM 841 O O . PHE A 1 107 ? -23.263 14.735 18.426 1.00 49.31 107 PHE A O 1
ATOM 848 N N . ALA A 1 108 ? -21.814 15.981 17.254 1.00 48.22 108 ALA A N 1
ATOM 849 C CA . ALA A 1 108 ? -21.958 17.197 18.060 1.00 48.22 108 ALA A CA 1
ATOM 850 C C . ALA A 1 108 ? -22.723 18.334 17.347 1.00 48.22 108 ALA A C 1
ATOM 852 O O . ALA A 1 108 ? -22.649 19.476 17.802 1.00 48.22 108 ALA A O 1
ATOM 853 N N . ALA A 1 109 ? -23.430 18.038 16.251 1.00 39.59 109 ALA A N 1
ATOM 854 C CA . ALA A 1 109 ? -24.224 18.994 15.475 1.00 39.59 109 ALA A CA 1
ATOM 855 C C . ALA A 1 109 ? -25.706 18.603 15.445 1.00 39.59 109 ALA A C 1
ATOM 857 O O . ALA A 1 109 ? -25.987 17.390 15.309 1.00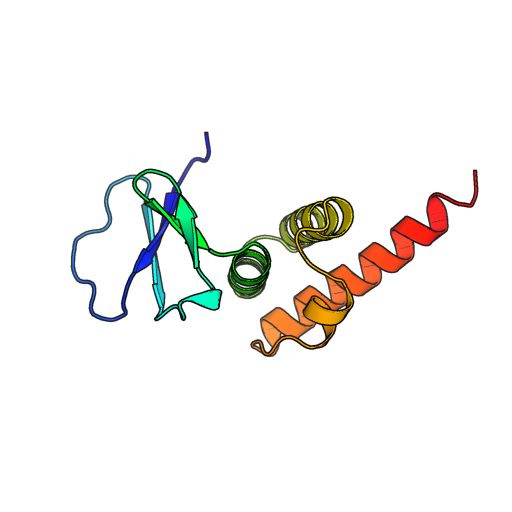 39.59 109 ALA A O 1
#

pLDDT: mean 91.04, std 12.86, range [39.59, 97.94]

Secondary structure (DSSP, 8-state):
--S-EEEEE-TT--SPPPTTEEEEE-PPPGGGEEEETTEEEE-HHHHHHHHHTSSS-HHHHHHHHHHHHHTTSS-HHHHHH----HHHHHHHHHHHHHHHHHHHHTT--

Nearest PDB structures (foldseek):
  3zcj-assembly4_D  TM=4.071E-01  e=4.923E+00  Helicobacter pylori 26695